Protei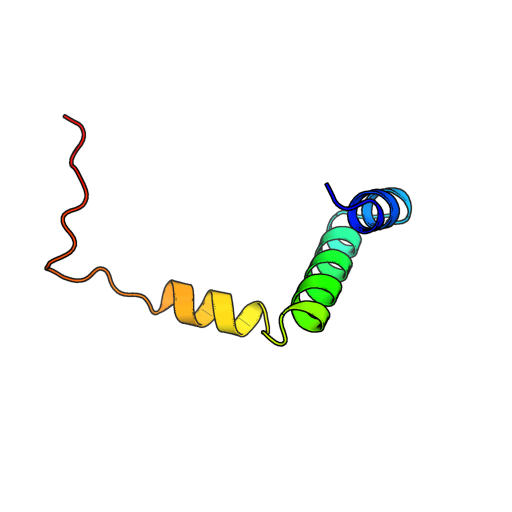n AF-A0A0V1LWR5-F1 (afdb_monomer)

Radius of gyration: 16.86 Å; Cα contacts (8 Å, |Δi|>4): 15; chains: 1; bounding box: 26×28×44 Å

Secondary structure (DSSP, 8-state):
--HHHHHHHHT-SSHHHHHHHHHHHHHHHHS--HHHHHHHHHH-PPPTT-------

Solvent-accessible surface area (backbone atoms only — not comparable to full-atom values): 3590 Å² total; per-residue (Å²): 130,63,67,68,62,54,52,48,52,73,75,40,93,42,72,67,53,33,51,52,52,52,49,51,53,48,28,68,74,68,74,48,57,67,68,59,52,51,51,54,57,71,62,59,68,83,54,93,82,63,78,74,81,77,86,127

Foldseek 3Di:
DPVVLVVQVVPDPDPVSSVVVVQVVCCVVVVDHPVVVVVVVVVDDDDPPPDDDDDD

Structure (mmCIF, N/CA/C/O backbone):
data_AF-A0A0V1LWR5-F1
#
_entry.id   AF-A0A0V1LWR5-F1
#
loop_
_atom_site.group_PDB
_atom_site.id
_atom_site.type_symbol
_atom_site.label_atom_id
_atom_site.label_alt_id
_atom_site.label_comp_id
_atom_site.label_asym_id
_atom_site.label_entity_id
_atom_site.label_seq_id
_atom_site.pdbx_PDB_ins_code
_atom_site.Cartn_x
_atom_site.Cartn_y
_atom_site.Cartn_z
_atom_site.occupancy
_atom_site.B_iso_or_equiv
_atom_site.auth_seq_id
_atom_site.auth_comp_id
_atom_site.auth_asym_id
_atom_site.auth_atom_id
_atom_site.pdbx_PDB_model_num
ATOM 1 N N . MET A 1 1 ? -18.320 -3.172 1.562 1.00 54.72 1 MET A N 1
ATOM 2 C CA . MET A 1 1 ? -17.216 -2.733 2.442 1.00 54.72 1 MET A CA 1
ATOM 3 C C . MET A 1 1 ? -17.071 -3.818 3.491 1.00 54.72 1 MET A C 1
ATOM 5 O O . MET A 1 1 ? -18.087 -4.159 4.069 1.00 54.72 1 MET A O 1
ATOM 9 N N . ASN A 1 2 ? -15.904 -4.458 3.615 1.00 69.69 2 ASN A N 1
ATOM 10 C CA . ASN A 1 2 ? -15.725 -5.606 4.516 1.00 69.69 2 ASN A CA 1
ATOM 11 C C . ASN A 1 2 ? -15.988 -5.152 5.964 1.00 69.69 2 ASN A C 1
ATOM 13 O O . ASN A 1 2 ? -15.450 -4.111 6.345 1.00 69.69 2 ASN A O 1
ATOM 17 N N . ASP A 1 3 ? -16.799 -5.873 6.741 1.00 75.00 3 ASP A N 1
ATOM 18 C CA . ASP A 1 3 ? -17.262 -5.440 8.076 1.00 75.00 3 ASP A CA 1
ATOM 19 C C . ASP A 1 3 ? -16.096 -5.088 9.021 1.00 75.00 3 ASP A C 1
ATOM 21 O O . ASP A 1 3 ? -16.172 -4.135 9.797 1.00 75.00 3 ASP A O 1
ATOM 25 N N . ALA A 1 4 ? -14.951 -5.752 8.838 1.00 70.75 4 ALA A N 1
ATOM 26 C CA . ALA A 1 4 ? -13.696 -5.456 9.528 1.00 70.75 4 ALA A CA 1
ATOM 27 C C . ALA A 1 4 ? -13.203 -4.007 9.328 1.00 70.75 4 ALA A C 1
ATOM 29 O O . ALA A 1 4 ? -12.717 -3.374 10.262 1.00 70.75 4 ALA A O 1
ATOM 30 N N . ASN A 1 5 ? -13.352 -3.439 8.127 1.00 70.00 5 ASN A N 1
ATOM 31 C CA . ASN A 1 5 ? -12.906 -2.070 7.843 1.00 70.00 5 ASN A CA 1
ATOM 32 C C . ASN A 1 5 ? -13.828 -1.028 8.497 1.00 70.00 5 ASN A C 1
ATOM 34 O O . ASN A 1 5 ? -13.378 0.063 8.860 1.00 70.00 5 ASN A O 1
ATOM 38 N N . VAL A 1 6 ? -15.112 -1.362 8.661 1.00 75.75 6 VAL A N 1
ATOM 39 C CA . VAL A 1 6 ? -16.097 -0.507 9.337 1.00 75.75 6 VAL A CA 1
ATOM 40 C C . VAL A 1 6 ? -15.802 -0.461 10.837 1.00 75.75 6 VAL A C 1
ATOM 42 O O . VAL A 1 6 ? -15.725 0.622 11.416 1.00 75.75 6 VAL A O 1
ATOM 45 N N . GLU A 1 7 ? -15.534 -1.612 11.452 1.00 78.44 7 GLU A N 1
ATOM 46 C CA . GLU A 1 7 ? -15.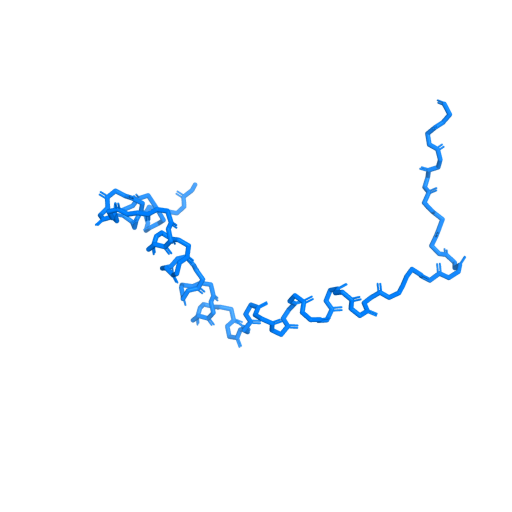182 -1.714 12.872 1.00 78.44 7 GLU A CA 1
ATOM 47 C C . GLU A 1 7 ? -13.838 -1.037 13.202 1.00 78.44 7 GLU A C 1
ATOM 49 O O . GLU A 1 7 ? -13.715 -0.316 14.197 1.00 78.44 7 GLU A O 1
ATOM 54 N N . LEU A 1 8 ? -12.832 -1.178 12.331 1.00 79.44 8 LEU A N 1
ATOM 55 C CA . LEU A 1 8 ? -11.547 -0.484 12.487 1.00 79.44 8 LEU A CA 1
ATOM 56 C C . LEU A 1 8 ? -11.706 1.039 12.448 1.00 79.44 8 LEU A C 1
ATOM 58 O O . LEU A 1 8 ? -11.023 1.749 13.187 1.00 79.44 8 LEU A O 1
ATOM 62 N N . THR A 1 9 ? -12.624 1.542 11.623 1.00 74.62 9 THR A N 1
ATOM 63 C CA . THR A 1 9 ? -12.936 2.975 11.563 1.00 74.62 9 THR A CA 1
ATOM 64 C C . THR A 1 9 ? -13.658 3.430 12.833 1.00 74.62 9 THR A C 1
ATOM 66 O O . THR A 1 9 ? -13.317 4.471 13.387 1.00 74.62 9 THR A O 1
ATOM 69 N N . ALA A 1 10 ? -14.600 2.630 13.340 1.00 79.56 10 ALA A N 1
ATOM 70 C CA . ALA A 1 10 ? -15.393 2.952 14.526 1.00 79.56 10 ALA A CA 1
ATOM 71 C C . ALA A 1 10 ? -14.589 2.942 15.842 1.00 79.56 10 ALA A C 1
ATOM 73 O O . ALA A 1 10 ? -14.922 3.667 16.776 1.00 79.56 10 ALA A O 1
ATOM 74 N N . THR A 1 11 ? -13.530 2.134 15.926 1.00 82.62 11 THR A N 1
ATOM 75 C CA . THR A 1 11 ? -12.703 1.978 17.140 1.00 82.62 11 THR A CA 1
ATOM 76 C C . THR A 1 11 ? -11.490 2.910 17.197 1.00 82.62 11 THR A C 1
ATOM 78 O O . THR A 1 11 ? -10.791 2.950 18.211 1.00 82.62 11 THR A O 1
ATOM 81 N N . SER A 1 12 ? -11.212 3.651 16.124 1.00 86.00 12 SER A N 1
ATOM 82 C CA . SER A 1 12 ? -10.022 4.497 16.012 1.00 86.00 12 SER A CA 1
ATOM 83 C C . SER A 1 12 ? -10.308 5.940 16.417 1.00 86.00 12 SER A C 1
ATOM 85 O O . SER A 1 12 ? -11.358 6.496 16.111 1.00 86.00 12 SER A O 1
ATOM 87 N N . LYS A 1 13 ? -9.346 6.573 17.093 1.00 89.75 13 LYS A N 1
ATOM 88 C CA . LYS A 1 13 ? -9.497 7.923 17.664 1.00 89.75 13 LYS A CA 1
ATOM 89 C C . LYS A 1 13 ? -8.954 9.025 16.756 1.00 89.75 13 LYS A C 1
ATOM 91 O O . LYS A 1 13 ? -9.117 10.204 17.057 1.00 89.75 13 LYS A O 1
ATOM 96 N N . SER A 1 14 ? -8.276 8.655 15.670 1.00 90.62 14 SER A N 1
ATOM 97 C CA . SER A 1 14 ? -7.707 9.594 14.705 1.00 90.62 14 SER A CA 1
ATOM 98 C C . SER A 1 14 ? -7.629 8.997 13.302 1.00 90.62 14 SER A C 1
ATOM 100 O O . SER A 1 14 ? -7.517 7.782 13.134 1.00 90.62 14 SER A O 1
ATOM 102 N N . SER A 1 15 ? -7.605 9.864 12.289 1.00 88.88 15 SER A N 1
ATOM 103 C CA . SER A 1 15 ? -7.404 9.457 10.892 1.00 88.88 15 SER A CA 1
ATOM 104 C C . SER A 1 15 ? -6.064 8.751 10.674 1.00 88.88 15 SER A C 1
ATOM 106 O O . SER A 1 15 ? -5.981 7.832 9.864 1.00 88.88 15 SER A O 1
ATOM 108 N N . ALA A 1 16 ? -5.025 9.140 11.421 1.00 91.19 16 ALA A N 1
ATOM 109 C CA . ALA A 1 16 ? -3.719 8.490 11.366 1.00 91.19 16 ALA A CA 1
ATOM 110 C C . ALA A 1 16 ? -3.796 7.026 11.829 1.00 91.19 16 ALA A C 1
ATOM 112 O O . ALA A 1 16 ? -3.247 6.141 11.178 1.00 91.19 16 ALA A O 1
ATOM 113 N N . GLU A 1 17 ? -4.531 6.763 12.910 1.00 91.00 17 GLU A N 1
ATOM 114 C CA . GLU A 1 17 ? -4.731 5.412 13.438 1.00 91.00 17 GLU A CA 1
ATOM 115 C C . GLU A 1 17 ? -5.538 4.533 12.468 1.00 91.00 17 GLU A C 1
ATOM 117 O O . GLU A 1 17 ? -5.183 3.376 12.242 1.00 91.00 17 GLU A O 1
ATOM 122 N N . ILE A 1 18 ? -6.579 5.094 11.838 1.00 91.25 18 ILE A N 1
ATOM 123 C CA . ILE A 1 18 ? -7.354 4.404 10.793 1.00 91.25 18 ILE A CA 1
ATOM 124 C C . ILE A 1 18 ? -6.435 4.016 9.631 1.00 91.25 18 ILE A C 1
ATOM 126 O O . ILE A 1 18 ? -6.433 2.863 9.201 1.00 91.25 18 ILE A O 1
ATOM 130 N N . TRP A 1 19 ? -5.622 4.960 9.148 1.00 91.81 19 TRP A N 1
ATOM 131 C CA . TRP A 1 19 ? -4.698 4.724 8.040 1.00 91.81 19 TRP A CA 1
ATOM 132 C C . TRP A 1 19 ? -3.671 3.633 8.356 1.00 91.81 19 TRP A C 1
ATOM 134 O O . TRP A 1 19 ? -3.456 2.732 7.544 1.00 91.81 19 TRP A O 1
ATOM 144 N N . GLN A 1 20 ? -3.082 3.665 9.553 1.00 91.62 20 GLN A N 1
ATOM 145 C CA . GLN A 1 20 ? -2.139 2.642 10.010 1.00 91.62 20 GLN A CA 1
ATOM 146 C C . GLN A 1 20 ? -2.784 1.254 10.063 1.00 91.62 20 GLN A C 1
ATOM 148 O O . GLN A 1 20 ? -2.203 0.287 9.572 1.00 91.62 20 GLN A O 1
ATOM 153 N N . LYS A 1 21 ? -4.000 1.152 10.610 1.00 91.62 21 LYS A N 1
ATOM 154 C CA . LYS A 1 21 ? -4.738 -0.114 10.704 1.00 91.62 21 LYS A CA 1
ATOM 155 C C . LYS A 1 21 ? -5.096 -0.681 9.331 1.00 91.62 21 LYS A C 1
ATOM 157 O O . LYS A 1 21 ? -4.867 -1.862 9.087 1.00 91.62 21 LYS A O 1
ATOM 162 N N . LEU A 1 22 ? -5.614 0.150 8.426 1.00 90.81 22 LEU A N 1
ATOM 163 C CA . LEU A 1 22 ? -5.938 -0.273 7.059 1.00 90.81 22 LEU A CA 1
ATOM 164 C C . LEU A 1 22 ? -4.689 -0.723 6.296 1.00 90.81 22 LEU A C 1
ATOM 166 O O . LEU A 1 22 ? -4.722 -1.754 5.627 1.00 90.81 22 LEU A O 1
ATOM 170 N N . THR A 1 23 ? -3.585 0.013 6.449 1.00 92.06 23 THR A N 1
ATOM 171 C CA . THR A 1 23 ? -2.285 -0.353 5.872 1.00 92.06 23 THR A CA 1
ATOM 172 C C . THR A 1 23 ? -1.847 -1.722 6.385 1.00 92.06 23 THR A C 1
ATOM 174 O O . THR A 1 23 ? -1.573 -2.606 5.584 1.00 92.06 23 THR A O 1
ATOM 177 N N . ALA A 1 24 ? -1.877 -1.950 7.701 1.00 91.44 24 ALA A N 1
ATOM 178 C CA . ALA A 1 24 ? -1.480 -3.228 8.291 1.00 91.44 24 ALA A CA 1
ATOM 179 C C . ALA A 1 24 ? -2.332 -4.412 7.792 1.00 91.44 24 ALA A C 1
ATOM 181 O O . ALA A 1 24 ? -1.786 -5.465 7.462 1.00 91.44 24 ALA A O 1
ATOM 182 N N . VAL A 1 25 ? -3.657 -4.242 7.688 1.00 90.69 25 VAL A N 1
ATOM 183 C CA . VAL A 1 25 ? -4.562 -5.274 7.144 1.00 90.69 25 VAL A CA 1
ATOM 184 C C . VAL A 1 25 ? -4.233 -5.582 5.684 1.00 90.69 25 VAL A C 1
ATOM 186 O O . VAL A 1 25 ? -4.182 -6.750 5.286 1.00 90.69 25 VAL A O 1
ATOM 189 N N . TYR A 1 26 ? -3.992 -4.550 4.876 1.00 91.44 26 TYR A N 1
ATOM 190 C CA . TYR A 1 26 ? -3.601 -4.727 3.483 1.00 91.44 26 TYR A CA 1
ATOM 191 C C . TYR A 1 26 ? -2.265 -5.466 3.369 1.00 91.44 26 TYR A C 1
ATOM 193 O O . TYR A 1 26 ? -2.175 -6.444 2.629 1.00 91.44 26 TYR A O 1
ATOM 201 N N . GLU A 1 27 ? -1.244 -5.056 4.123 1.00 94.88 27 GLU A N 1
ATOM 202 C CA . GLU A 1 27 ? 0.082 -5.676 4.059 1.00 94.88 27 GLU A CA 1
ATOM 203 C C . GLU A 1 27 ? 0.049 -7.144 4.498 1.00 94.88 27 GLU A C 1
ATOM 205 O O . GLU A 1 27 ? 0.667 -8.001 3.864 1.00 94.88 27 GLU A O 1
ATOM 210 N N . GLN A 1 28 ? -0.728 -7.461 5.538 1.00 91.38 28 GLN A N 1
ATOM 211 C CA . GLN A 1 28 ? -0.897 -8.830 6.019 1.00 91.38 28 GLN A CA 1
ATOM 212 C C . GLN A 1 28 ? -1.633 -9.721 5.008 1.00 91.38 28 GLN A C 1
ATOM 214 O O . GLN A 1 28 ? -1.241 -10.868 4.806 1.00 91.38 28 GLN A O 1
ATOM 219 N N . SER A 1 29 ? -2.707 -9.216 4.395 1.00 92.81 29 SER A N 1
ATOM 220 C CA . SER A 1 29 ? -3.551 -10.007 3.486 1.00 92.81 29 SER A CA 1
ATOM 221 C C . SER A 1 29 ? -2.959 -10.158 2.085 1.00 92.81 29 SER A C 1
ATOM 223 O O . SER A 1 29 ? -3.130 -11.201 1.458 1.00 92.81 29 SER A O 1
ATOM 225 N N . SER A 1 30 ? -2.256 -9.137 1.592 1.00 92.69 30 SER A N 1
ATOM 226 C CA . SER A 1 30 ? -1.655 -9.134 0.253 1.00 92.69 30 SER A CA 1
ATOM 227 C C . SER A 1 30 ? -0.223 -9.672 0.221 1.00 92.69 30 SER A C 1
ATOM 229 O O . SER A 1 30 ? 0.269 -10.019 -0.852 1.00 92.69 30 SER A O 1
ATOM 231 N N . GLY A 1 31 ? 0.467 -9.704 1.369 1.00 93.69 31 GLY A N 1
ATOM 232 C CA . GLY A 1 31 ? 1.899 -10.002 1.458 1.00 93.69 31 GLY A CA 1
ATOM 233 C C 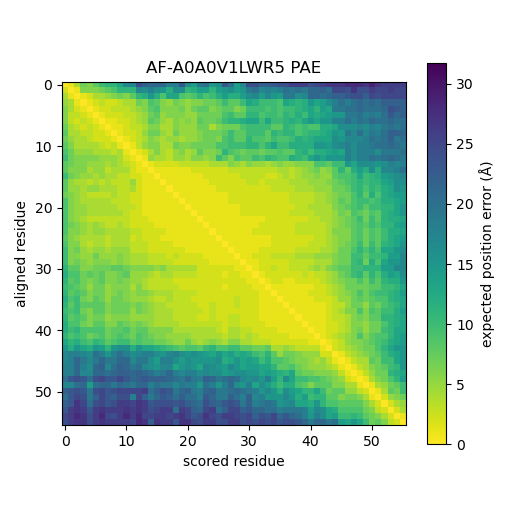. GLY A 1 31 ? 2.800 -8.907 0.872 1.00 93.69 31 GLY A C 1
ATOM 234 O O . GLY A 1 31 ? 4.011 -9.102 0.763 1.00 93.69 31 GLY A O 1
ATOM 235 N N . GLN A 1 32 ? 2.233 -7.765 0.478 1.00 94.31 32 GLN A N 1
ATOM 236 C CA . GLN A 1 32 ? 2.941 -6.659 -0.160 1.00 94.31 32 GLN A CA 1
ATOM 237 C C . GLN A 1 32 ? 3.037 -5.473 0.791 1.00 94.31 32 GLN A C 1
ATOM 239 O O . GLN A 1 32 ? 2.113 -5.196 1.544 1.00 94.31 32 GLN A O 1
ATOM 244 N N . ARG A 1 33 ? 4.160 -4.754 0.747 1.00 95.75 33 ARG A N 1
ATOM 245 C CA . ARG A 1 33 ? 4.378 -3.562 1.573 1.00 95.75 33 ARG A CA 1
ATOM 246 C C . ARG A 1 33 ? 3.955 -2.307 0.812 1.00 95.75 33 ARG A C 1
ATOM 248 O O . ARG A 1 33 ? 4.318 -2.150 -0.355 1.00 95.75 33 ARG A O 1
ATOM 255 N N . VAL A 1 34 ? 3.182 -1.433 1.458 1.00 94.25 34 VAL A N 1
ATOM 256 C CA . VAL A 1 34 ? 2.573 -0.262 0.792 1.00 94.25 34 VAL A CA 1
ATOM 257 C C . VAL A 1 34 ? 3.626 0.761 0.370 1.00 94.25 34 VAL A C 1
ATOM 259 O O . VAL A 1 34 ? 3.511 1.353 -0.698 1.00 94.25 34 VAL A O 1
ATOM 262 N N . ASP A 1 35 ? 4.677 0.939 1.166 1.00 93.88 35 ASP A N 1
ATOM 263 C CA . ASP A 1 35 ? 5.803 1.821 0.845 1.00 93.88 35 ASP A CA 1
ATOM 264 C C . ASP A 1 35 ? 6.509 1.406 -0.454 1.00 93.88 35 ASP A C 1
ATOM 266 O O . ASP A 1 35 ? 6.714 2.239 -1.333 1.00 93.88 35 ASP A O 1
ATOM 270 N N . ARG A 1 36 ? 6.791 0.110 -0.619 1.00 94.25 36 ARG A N 1
ATOM 271 C CA . ARG A 1 36 ? 7.398 -0.439 -1.840 1.00 94.25 36 ARG A CA 1
ATOM 272 C C . ARG A 1 36 ? 6.483 -0.298 -3.048 1.00 94.25 36 ARG A C 1
ATOM 274 O O . ARG A 1 36 ? 6.953 0.040 -4.125 1.00 94.25 36 ARG A O 1
ATOM 281 N N . LEU A 1 37 ? 5.181 -0.526 -2.877 1.00 93.12 37 LEU A N 1
ATOM 282 C CA . LEU A 1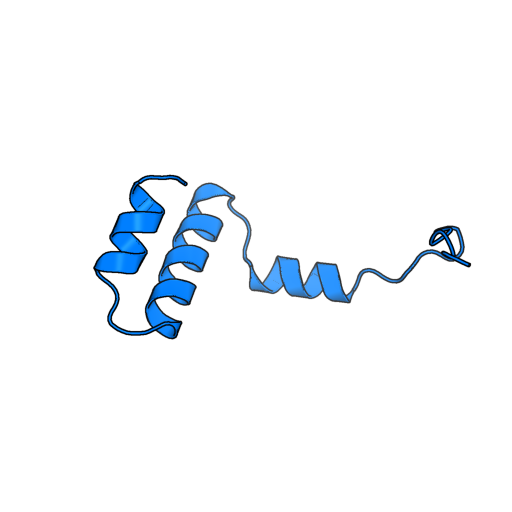 37 ? 4.205 -0.326 -3.950 1.00 93.12 37 LEU A CA 1
ATOM 283 C C . LEU A 1 37 ? 4.164 1.127 -4.423 1.00 93.12 37 LEU A C 1
ATOM 285 O O . LEU A 1 37 ? 4.155 1.378 -5.624 1.00 93.12 37 LEU A O 1
ATOM 289 N N . MET A 1 38 ? 4.172 2.079 -3.488 1.00 92.88 38 MET A N 1
ATOM 290 C CA . MET A 1 38 ? 4.218 3.503 -3.818 1.00 92.88 38 MET A CA 1
ATOM 291 C C . MET A 1 38 ? 5.534 3.880 -4.498 1.00 92.88 38 MET A C 1
ATOM 293 O O . MET A 1 38 ? 5.527 4.644 -5.458 1.00 92.88 38 MET A O 1
ATOM 297 N N . GLU A 1 39 ? 6.657 3.326 -4.040 1.00 94.31 39 GLU A N 1
ATOM 2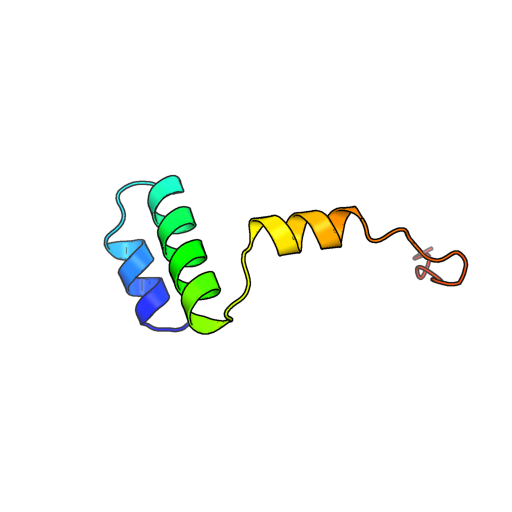98 C CA . GLU A 1 39 ? 7.959 3.532 -4.674 1.00 94.31 39 GLU A CA 1
ATOM 299 C C . GLU A 1 39 ? 7.960 3.049 -6.134 1.00 94.31 39 GLU A C 1
ATOM 301 O O . GLU A 1 39 ? 8.339 3.804 -7.027 1.00 94.31 39 GLU A O 1
ATOM 306 N N . GLU A 1 40 ? 7.482 1.831 -6.397 1.00 91.19 40 GLU A N 1
ATOM 307 C CA . GLU A 1 40 ? 7.380 1.289 -7.757 1.00 91.19 40 GLU A CA 1
ATOM 308 C C . GLU A 1 40 ? 6.386 2.077 -8.622 1.00 91.19 40 GLU A C 1
ATOM 310 O O . GLU A 1 40 ? 6.672 2.363 -9.784 1.00 91.19 40 GLU A O 1
ATOM 315 N N . PHE A 1 41 ? 5.263 2.520 -8.049 1.00 89.00 41 PHE A N 1
ATOM 316 C CA . PHE A 1 41 ? 4.305 3.378 -8.746 1.00 89.00 41 PHE A CA 1
ATOM 317 C C . PHE A 1 41 ? 4.938 4.699 -9.203 1.00 89.00 41 PHE A C 1
ATOM 319 O O . PHE A 1 41 ? 4.725 5.123 -10.335 1.00 89.00 41 PHE A O 1
ATOM 326 N N . PHE A 1 42 ? 5.756 5.342 -8.365 1.00 86.69 42 PHE A N 1
ATOM 327 C CA . PHE A 1 42 ? 6.445 6.577 -8.754 1.00 86.69 42 PHE A CA 1
ATOM 328 C C . PHE A 1 42 ? 7.639 6.349 -9.688 1.00 86.69 42 PHE A C 1
ATOM 330 O O . PHE A 1 42 ? 8.034 7.273 -10.399 1.00 86.69 42 PHE A O 1
ATOM 337 N N . LYS A 1 43 ? 8.209 5.140 -9.715 1.00 88.44 43 LYS A N 1
ATOM 338 C CA . LYS A 1 43 ? 9.222 4.745 -10.706 1.00 88.44 43 LYS A CA 1
ATOM 339 C C . LYS A 1 43 ? 8.629 4.448 -12.079 1.00 88.44 43 LYS A C 1
ATOM 341 O O . LYS A 1 43 ? 9.379 4.459 -13.055 1.00 88.44 43 LYS A O 1
ATOM 346 N N . CYS A 1 44 ? 7.327 4.178 -12.173 1.00 82.06 44 CYS A N 1
ATOM 347 C CA . CYS A 1 44 ? 6.656 3.961 -13.448 1.00 82.06 44 CYS A CA 1
ATOM 348 C C . CYS A 1 44 ? 6.750 5.227 -14.310 1.00 82.06 44 CYS A C 1
ATOM 350 O O . CYS A 1 44 ? 6.004 6.192 -14.143 1.00 8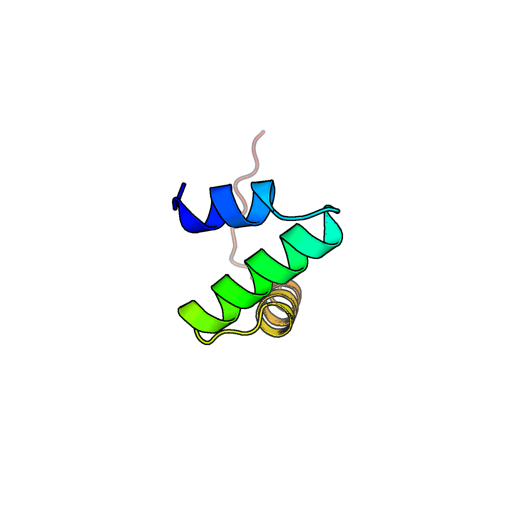2.06 44 CYS A O 1
ATOM 352 N N . ALA A 1 45 ? 7.6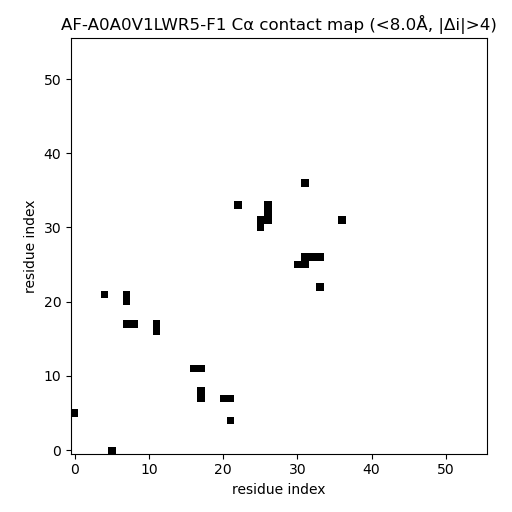96 5.223 -15.247 1.00 78.44 45 ALA A N 1
ATOM 353 C CA . ALA A 1 45 ? 7.782 6.237 -16.279 1.00 78.44 45 ALA A CA 1
ATOM 354 C C . ALA A 1 45 ? 6.719 5.957 -17.340 1.00 78.44 45 ALA A C 1
ATOM 356 O O . ALA A 1 45 ? 6.543 4.811 -17.758 1.00 78.44 45 ALA A O 1
ATOM 357 N N . LYS A 1 46 ? 6.055 7.019 -17.802 1.00 73.31 46 LYS A N 1
ATOM 358 C CA . LYS A 1 46 ? 5.147 6.931 -18.941 1.00 73.31 46 LYS A CA 1
ATOM 359 C C . LYS A 1 46 ? 5.916 6.375 -20.138 1.00 73.31 46 LYS A C 1
ATOM 361 O O . LYS A 1 46 ? 6.901 6.991 -20.558 1.00 73.31 46 LYS A O 1
ATOM 366 N N . ALA A 1 47 ? 5.478 5.255 -20.699 1.00 76.38 47 ALA A N 1
ATOM 367 C CA . ALA A 1 47 ? 6.106 4.746 -21.911 1.00 76.38 47 ALA A CA 1
ATOM 368 C C . ALA A 1 47 ? 5.826 5.715 -23.072 1.00 76.38 47 ALA A C 1
ATOM 370 O O . ALA A 1 47 ? 4.745 6.296 -23.172 1.00 76.38 47 ALA A O 1
ATOM 371 N N . GLU A 1 48 ? 6.780 5.899 -23.985 1.00 70.44 48 GLU A N 1
ATOM 372 C CA . GLU A 1 48 ? 6.566 6.749 -25.170 1.00 70.44 48 GLU A CA 1
ATOM 373 C C . GLU A 1 48 ? 5.407 6.245 -26.046 1.00 70.44 48 GLU A C 1
ATOM 375 O O . GLU A 1 48 ? 4.786 7.023 -26.763 1.00 70.44 48 GLU A O 1
ATOM 380 N N . THR A 1 49 ? 5.079 4.957 -25.928 1.00 76.25 49 THR A N 1
ATOM 381 C CA . THR A 1 49 ? 3.973 4.283 -26.615 1.00 76.25 49 THR A CA 1
ATOM 382 C C . THR A 1 49 ? 2.641 4.354 -25.866 1.00 76.25 49 THR A C 1
ATOM 384 O O . THR A 1 49 ? 1.641 3.854 -26.375 1.00 76.25 49 THR A O 1
ATOM 387 N N . GLU A 1 50 ? 2.606 4.902 -24.647 1.00 78.25 50 GLU A N 1
ATOM 388 C CA . GLU A 1 50 ? 1.352 5.108 -23.920 1.00 78.25 50 GLU A CA 1
ATOM 389 C C . GLU A 1 50 ? 0.618 6.3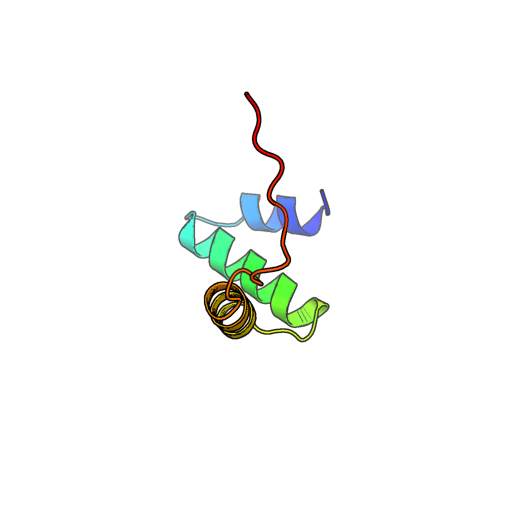16 -24.503 1.00 78.25 50 GLU A C 1
ATOM 391 O O . GLU A 1 50 ? 0.920 7.481 -24.207 1.00 78.25 50 GLU A O 1
ATOM 396 N N . ASP A 1 51 ? -0.359 6.010 -25.354 1.00 76.31 51 ASP A N 1
ATOM 397 C CA . ASP A 1 51 ? -1.273 6.979 -25.939 1.00 76.31 51 ASP A CA 1
ATOM 398 C C . ASP A 1 51 ? -2.318 7.368 -24.880 1.00 76.31 51 ASP A C 1
ATOM 400 O O . ASP A 1 51 ? -3.332 6.697 -24.671 1.00 76.31 51 ASP A O 1
ATOM 404 N N . MET A 1 52 ? -2.034 8.428 -24.119 1.00 73.94 52 MET A N 1
ATOM 405 C CA . MET A 1 52 ? -3.024 9.014 -23.217 1.00 73.94 52 MET A CA 1
ATOM 406 C C . MET A 1 52 ? -4.073 9.705 -24.081 1.00 73.94 52 MET A C 1
ATOM 408 O O . MET A 1 52 ? -3.779 10.739 -24.683 1.00 73.94 52 MET A O 1
ATOM 412 N N . ALA A 1 53 ? -5.274 9.121 -24.144 1.00 73.31 53 ALA A N 1
ATOM 413 C CA . ALA A 1 53 ? -6.409 9.694 -24.855 1.00 73.31 53 ALA A CA 1
ATOM 414 C C . ALA A 1 53 ? -6.532 11.184 -24.504 1.00 73.31 53 ALA A C 1
ATOM 416 O O . ALA A 1 53 ? -6.810 11.554 -23.361 1.00 73.31 53 ALA A O 1
ATOM 417 N N . ARG A 1 54 ? -6.258 12.044 -25.487 1.00 67.25 54 ARG A N 1
ATOM 418 C CA . ARG A 1 54 ? -6.475 13.480 -25.357 1.00 67.25 54 ARG A CA 1
ATOM 419 C C . ARG A 1 54 ? -7.971 13.700 -25.496 1.00 67.25 54 ARG A C 1
ATOM 421 O O . ARG A 1 54 ? -8.526 13.476 -26.565 1.00 67.25 54 ARG A O 1
ATOM 428 N N . PHE A 1 55 ? -8.620 14.083 -24.405 1.00 66.44 55 PHE A N 1
ATOM 429 C CA . PHE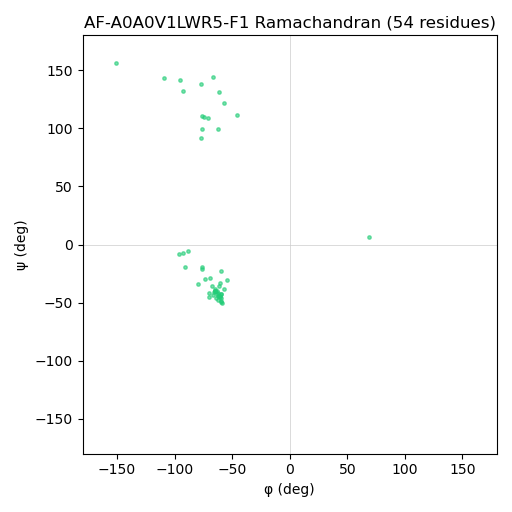 A 1 55 ? -9.964 14.632 -24.488 1.00 66.44 55 PHE A CA 1
ATOM 430 C C . PHE A 1 55 ? -9.832 16.061 -25.030 1.00 66.44 55 PHE A C 1
ATOM 432 O O . PHE A 1 55 ? -9.241 16.911 -24.361 1.00 66.44 55 PHE A O 1
ATOM 439 N N . GLU A 1 56 ? -10.284 16.266 -26.270 1.00 61.31 56 GLU A N 1
ATOM 440 C CA . GLU A 1 56 ? -10.506 17.587 -26.880 1.00 61.31 56 GLU A CA 1
ATOM 441 C C . GLU A 1 56 ? -11.802 18.225 -26.365 1.00 61.31 56 GLU A C 1
ATOM 443 O O . GLU A 1 56 ? -12.786 17.477 -26.143 1.00 61.31 56 GLU A O 1
#

pLDDT: mean 83.89, std 10.05, range [54.72, 95.75]

Sequence (56 aa):
MNDANVELTATSKSSAEIWQKLTAVYEQSSGQRVDRLMEEFFKCAKAETEDMARFE

Mean predicted aligned error: 8.68 Å